Protein AF-A0AAF0UE69-F1 (afdb_monomer_lite)

Radius of gyration: 18.29 Å; chains: 1; bounding box: 30×50×47 Å

Secondary structure (DSSP, 8-state):
---HHHHHHHHHHTTSSPPPPPS-GGGTT-TTSTTEETTTTEESS-GGG-HHHHHHHHHHHHTTS---------------------------------

Sequence (98 aa):
MLHVPMILDELLAKKVIDLPESKRPEEINKVGDPRYCKFHRVLGHPTSKCFILKEKIMMLVSEGKIIIDQDETTEANHASVAPNQKKCSRSTFLQFGS

pLDDT: mean 78.0, std 18.27, range [42.16, 94.25]

Structure (mmCIF, N/CA/C/O backbone):
data_AF-A0AAF0UE69-F1
#
_entry.id   AF-A0AAF0UE69-F1
#
loop_
_atom_site.group_PDB
_atom_site.id
_atom_site.type_symbol
_atom_site.label_atom_id
_atom_site.label_alt_id
_atom_site.label_comp_id
_atom_site.label_asym_id
_atom_site.label_entity_id
_atom_site.label_seq_id
_atom_site.pdbx_PDB_ins_code
_atom_site.Cartn_x
_atom_site.Cartn_y
_atom_site.Cartn_z
_atom_site.occupancy
_atom_site.B_iso_or_equiv
_atom_site.auth_seq_id
_atom_site.auth_comp_id
_atom_site.auth_asym_id
_atom_site.auth_atom_id
_atom_site.pdbx_PDB_model_num
ATOM 1 N N . MET A 1 1 ? -7.567 11.618 -4.208 1.00 58.34 1 MET A N 1
ATOM 2 C CA . MET A 1 1 ? -7.241 10.225 -4.634 1.00 58.34 1 MET A CA 1
ATOM 3 C C . MET A 1 1 ? -6.496 9.550 -3.491 1.00 58.34 1 MET A C 1
ATOM 5 O O . MET A 1 1 ? -5.604 10.185 -2.954 1.00 58.34 1 MET A O 1
ATOM 9 N N . LEU A 1 2 ? -6.806 8.301 -3.117 1.00 70.44 2 LEU A N 1
ATOM 10 C CA . LEU A 1 2 ? -6.034 7.596 -2.079 1.00 70.44 2 LEU A CA 1
ATOM 11 C C . LEU A 1 2 ? -4.577 7.435 -2.526 1.00 70.44 2 LEU A C 1
ATOM 13 O O . LEU A 1 2 ? -4.313 6.820 -3.565 1.00 70.44 2 LEU A O 1
ATOM 17 N N . HIS A 1 3 ? -3.629 7.954 -1.747 1.00 85.38 3 HIS A N 1
ATOM 18 C CA . HIS A 1 3 ? -2.209 7.811 -2.046 1.00 85.38 3 HIS A CA 1
ATOM 19 C C . HIS A 1 3 ? -1.698 6.435 -1.588 1.00 85.38 3 HIS A C 1
ATOM 21 O O . HIS A 1 3 ? -0.975 6.280 -0.606 1.00 85.38 3 HIS A O 1
ATOM 27 N N . VAL A 1 4 ? -2.129 5.406 -2.323 1.00 90.00 4 VAL A N 1
ATOM 28 C CA . VAL A 1 4 ? -1.920 3.980 -2.024 1.00 90.00 4 VAL A CA 1
ATOM 29 C C . VAL A 1 4 ? -0.463 3.613 -1.696 1.00 90.00 4 VAL A C 1
ATOM 31 O O . VAL A 1 4 ? -0.269 2.846 -0.754 1.00 90.00 4 VAL A O 1
ATOM 34 N N . PRO A 1 5 ? 0.570 4.123 -2.405 1.00 90.44 5 PRO A N 1
ATOM 35 C CA . PRO A 1 5 ? 1.955 3.798 -2.064 1.00 90.44 5 PRO A CA 1
ATOM 36 C C . PRO A 1 5 ? 2.378 4.289 -0.672 1.00 90.44 5 PRO A C 1
ATOM 38 O O . PRO A 1 5 ? 3.054 3.548 0.030 1.00 90.44 5 PRO A O 1
ATOM 41 N N . MET A 1 6 ? 1.953 5.488 -0.251 1.00 91.38 6 MET A N 1
ATOM 42 C CA . MET A 1 6 ? 2.263 5.999 1.094 1.00 91.38 6 MET A CA 1
ATOM 43 C C . MET A 1 6 ? 1.551 5.193 2.174 1.00 91.38 6 MET A C 1
ATOM 45 O O . MET A 1 6 ? 2.176 4.783 3.147 1.00 91.38 6 MET A O 1
ATOM 49 N N . ILE A 1 7 ? 0.262 4.909 1.968 1.00 92.56 7 ILE A N 1
ATOM 50 C CA . ILE A 1 7 ? -0.526 4.121 2.921 1.00 92.56 7 ILE A CA 1
ATOM 51 C C . ILE A 1 7 ? 0.108 2.739 3.103 1.00 92.56 7 ILE A C 1
ATOM 53 O O . ILE A 1 7 ? 0.277 2.291 4.229 1.00 92.56 7 ILE A O 1
ATOM 57 N N . LEU A 1 8 ? 0.521 2.076 2.016 1.00 93.25 8 LEU A N 1
ATOM 58 C CA . LEU A 1 8 ? 1.224 0.794 2.104 1.00 93.25 8 LEU A CA 1
ATOM 59 C C . LEU A 1 8 ? 2.455 0.877 3.015 1.00 93.25 8 LEU A C 1
ATOM 61 O O . LEU A 1 8 ? 2.648 0.001 3.853 1.00 93.25 8 LEU A O 1
ATOM 65 N N . ASP A 1 9 ? 3.272 1.914 2.863 1.00 92.75 9 ASP A N 1
ATOM 66 C CA . ASP A 1 9 ? 4.510 2.063 3.627 1.00 92.75 9 ASP A CA 1
ATOM 67 C C . ASP A 1 9 ? 4.240 2.241 5.121 1.00 92.75 9 ASP A C 1
ATOM 69 O O . ASP A 1 9 ? 4.897 1.603 5.946 1.00 92.75 9 ASP A O 1
ATOM 73 N N . GLU A 1 10 ? 3.211 3.011 5.474 1.00 92.94 10 GLU A N 1
ATOM 74 C CA . GLU A 1 10 ? 2.757 3.130 6.858 1.00 92.94 10 GLU A CA 1
ATOM 75 C C . GLU A 1 10 ? 2.205 1.820 7.421 1.00 92.94 10 GLU A C 1
ATOM 77 O O . GLU A 1 10 ? 2.522 1.455 8.556 1.00 92.94 10 GLU A O 1
ATOM 82 N N . LEU A 1 11 ? 1.391 1.098 6.645 1.00 93.75 11 LEU A N 1
ATOM 83 C CA . LEU A 1 11 ? 0.814 -0.173 7.082 1.00 93.75 11 LEU A CA 1
ATOM 84 C C . LEU A 1 11 ? 1.901 -1.218 7.346 1.00 93.75 11 LEU A C 1
ATOM 86 O O . LEU A 1 11 ? 1.792 -1.977 8.308 1.00 93.75 11 LEU A O 1
ATOM 90 N N . LEU A 1 12 ? 2.959 -1.232 6.534 1.00 93.56 12 LEU A N 1
ATOM 91 C CA . LEU A 1 12 ? 4.116 -2.100 6.741 1.00 93.56 12 LEU A CA 1
ATOM 92 C C . LEU A 1 12 ? 4.936 -1.676 7.960 1.00 93.56 12 LEU A C 1
ATOM 94 O O . LEU A 1 12 ? 5.312 -2.528 8.763 1.00 93.56 12 LEU A O 1
ATOM 98 N N . ALA A 1 13 ? 5.179 -0.375 8.136 1.00 93.44 13 ALA A N 1
ATOM 99 C CA . ALA A 1 13 ? 5.907 0.144 9.294 1.00 93.44 13 ALA A CA 1
ATOM 100 C C . ALA A 1 13 ? 5.193 -0.191 10.614 1.00 93.44 13 ALA A C 1
ATOM 102 O O . ALA A 1 13 ? 5.830 -0.586 11.589 1.00 93.44 13 ALA A O 1
ATOM 103 N N . LYS A 1 14 ? 3.859 -0.093 10.621 1.00 92.94 14 LYS A N 1
ATOM 104 C CA . LYS A 1 14 ? 2.998 -0.424 11.765 1.00 92.94 14 LYS A CA 1
ATOM 105 C C . LYS A 1 14 ? 2.674 -1.921 11.872 1.00 92.94 14 LYS A C 1
ATOM 107 O O . LYS A 1 14 ? 1.976 -2.310 12.803 1.00 92.94 14 LYS A O 1
ATOM 112 N N . LYS A 1 15 ? 3.163 -2.757 10.944 1.00 92.25 15 LYS A N 1
ATOM 113 C CA . LYS A 1 15 ? 2.873 -4.203 10.853 1.00 92.25 15 LYS A CA 1
ATOM 114 C C . LYS A 1 15 ? 1.371 -4.533 10.863 1.00 92.25 15 LYS A C 1
ATOM 116 O O . LYS A 1 15 ? 0.951 -5.546 11.408 1.00 92.25 15 LYS A O 1
ATOM 121 N N . VAL A 1 16 ? 0.555 -3.664 10.265 1.00 92.81 16 VAL A N 1
ATOM 122 C CA . VAL A 1 16 ? -0.900 -3.868 10.126 1.00 92.81 16 VAL A CA 1
ATOM 123 C C . VAL A 1 16 ? -1.198 -4.884 9.022 1.00 92.81 16 VAL A C 1
ATOM 125 O O . VAL A 1 16 ? -2.194 -5.602 9.086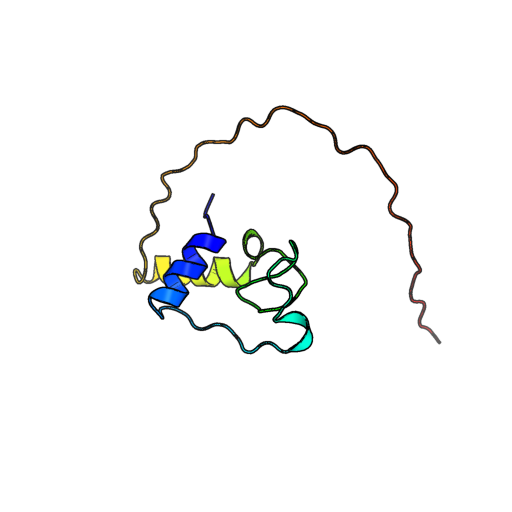 1.00 92.81 16 VAL A O 1
ATOM 128 N N . ILE A 1 17 ? -0.332 -4.951 8.007 1.00 92.31 17 ILE A N 1
ATOM 129 C CA . ILE A 1 17 ? -0.392 -5.950 6.940 1.00 92.31 17 ILE A CA 1
ATOM 130 C C . ILE A 1 17 ? 0.988 -6.542 6.693 1.00 92.31 17 ILE A C 1
ATOM 132 O O . ILE A 1 17 ? 1.999 -5.854 6.826 1.00 92.31 17 ILE A O 1
ATOM 136 N N . ASP A 1 18 ? 0.998 -7.782 6.218 1.00 90.38 18 ASP A N 1
ATOM 137 C CA . ASP A 1 18 ? 2.192 -8.430 5.696 1.00 90.38 18 ASP A CA 1
ATOM 138 C C . ASP A 1 18 ? 2.191 -8.448 4.167 1.00 90.38 18 ASP A C 1
ATOM 140 O O . ASP A 1 18 ? 1.143 -8.502 3.505 1.00 90.38 18 ASP A O 1
ATOM 144 N N . LEU A 1 19 ? 3.398 -8.414 3.601 1.00 89.69 19 LEU A N 1
ATOM 145 C CA . LEU A 1 19 ? 3.592 -8.592 2.169 1.00 89.69 19 LEU A CA 1
ATOM 146 C C . LEU A 1 19 ? 3.516 -10.080 1.809 1.00 89.69 19 LEU A C 1
ATOM 148 O O . LEU A 1 19 ? 4.182 -10.888 2.458 1.00 89.69 19 LEU A O 1
ATOM 152 N N . PRO A 1 20 ? 2.777 -10.440 0.746 1.00 86.75 20 PRO A N 1
ATOM 153 C CA . PRO A 1 20 ? 2.845 -11.767 0.156 1.00 86.75 20 PRO A CA 1
ATOM 154 C C . PRO A 1 20 ? 4.281 -12.192 -0.166 1.00 86.75 20 PRO A C 1
ATOM 156 O O . PRO A 1 20 ? 5.147 -11.373 -0.503 1.00 86.75 20 PRO A O 1
ATOM 159 N N . GLU A 1 21 ? 4.519 -13.499 -0.116 1.00 85.50 21 GLU A N 1
ATOM 160 C CA . GLU A 1 21 ? 5.750 -14.077 -0.637 1.00 85.50 21 GLU A CA 1
ATOM 161 C C . GLU A 1 21 ? 5.849 -13.813 -2.147 1.00 85.50 21 GLU A C 1
ATOM 163 O O . GLU A 1 21 ? 4.880 -13.990 -2.895 1.00 85.50 21 GLU A O 1
ATOM 168 N N . SER A 1 22 ? 7.019 -13.351 -2.600 1.00 84.38 22 SER A N 1
ATOM 169 C CA . SER A 1 22 ? 7.239 -13.147 -4.030 1.00 84.38 22 SER A CA 1
ATOM 170 C C . SER A 1 22 ? 7.439 -14.497 -4.696 1.00 84.38 22 SER A C 1
ATOM 172 O O . SER A 1 22 ? 8.341 -15.246 -4.336 1.00 84.38 22 SER A O 1
ATOM 174 N N . LYS A 1 23 ? 6.643 -14.777 -5.726 1.00 81.88 23 LYS A N 1
ATOM 175 C CA . LYS A 1 23 ? 6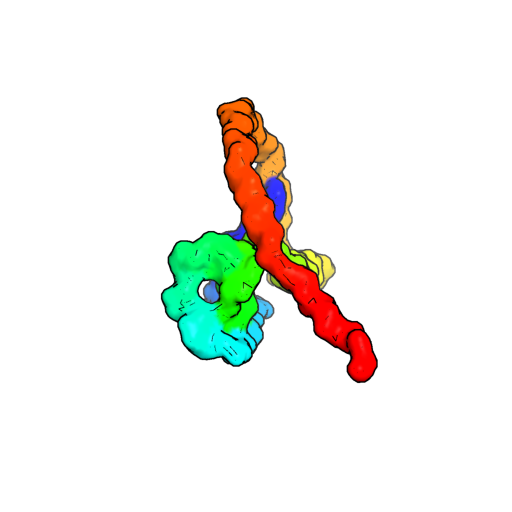.810 -15.978 -6.556 1.00 81.88 23 LYS A CA 1
ATOM 176 C C . LYS A 1 23 ? 7.958 -15.857 -7.565 1.00 81.88 23 LYS A C 1
ATOM 178 O O . LYS A 1 23 ? 8.219 -16.812 -8.287 1.00 81.88 23 LYS A O 1
ATOM 183 N N . ARG A 1 24 ? 8.576 -14.676 -7.686 1.00 84.69 24 ARG A N 1
ATOM 184 C CA . ARG A 1 24 ? 9.577 -14.348 -8.715 1.00 84.69 24 ARG A CA 1
ATOM 185 C C . ARG A 1 24 ? 10.753 -13.620 -8.061 1.00 84.69 24 ARG A C 1
ATOM 187 O O . ARG A 1 24 ? 10.806 -12.386 -8.094 1.00 84.69 24 ARG A O 1
ATOM 194 N N . PRO A 1 25 ? 11.666 -14.356 -7.407 1.00 80.06 25 PRO A N 1
ATOM 195 C CA . PRO A 1 25 ? 12.743 -13.762 -6.623 1.00 80.06 25 PRO A CA 1
ATOM 196 C C . PRO A 1 25 ? 13.681 -12.872 -7.452 1.00 80.06 25 PRO A C 1
ATOM 198 O O . PRO A 1 25 ? 14.242 -11.911 -6.925 1.00 80.06 25 PRO A O 1
ATOM 201 N N . GLU A 1 26 ? 13.785 -13.108 -8.762 1.00 82.94 26 GLU A N 1
ATOM 202 C CA . GLU A 1 26 ? 14.590 -12.311 -9.695 1.00 82.94 26 GLU A CA 1
ATOM 203 C C . GLU A 1 26 ? 14.080 -10.864 -9.833 1.00 82.94 26 GLU A C 1
ATOM 205 O O . GLU A 1 26 ? 14.832 -9.958 -10.205 1.00 82.94 26 GLU A O 1
ATOM 210 N N . GLU A 1 27 ? 12.797 -10.630 -9.536 1.00 82.94 27 GLU A N 1
ATOM 211 C CA . GLU A 1 27 ? 12.140 -9.328 -9.674 1.00 82.94 27 GLU A CA 1
ATOM 212 C C . GLU A 1 27 ? 12.144 -8.499 -8.387 1.00 82.94 27 GLU A C 1
ATOM 214 O O . GLU A 1 27 ? 11.885 -7.297 -8.443 1.00 82.94 27 GLU A O 1
ATOM 219 N N . ILE A 1 28 ? 12.492 -9.092 -7.240 1.00 78.81 28 ILE A N 1
ATOM 220 C CA . ILE A 1 28 ? 12.463 -8.421 -5.927 1.00 78.81 28 ILE A CA 1
ATOM 221 C C . ILE A 1 28 ? 13.351 -7.168 -5.915 1.00 78.81 28 ILE A C 1
ATOM 223 O O . ILE A 1 28 ? 13.011 -6.155 -5.306 1.00 78.81 28 ILE A O 1
ATOM 227 N N . ASN A 1 29 ? 14.468 -7.204 -6.642 1.00 81.06 29 ASN A N 1
ATOM 228 C CA . ASN A 1 29 ? 15.437 -6.108 -6.687 1.00 81.06 29 ASN A CA 1
ATOM 229 C C . ASN A 1 29 ? 15.080 -5.015 -7.712 1.00 81.06 29 ASN A C 1
ATOM 231 O O . ASN A 1 29 ? 15.841 -4.068 -7.900 1.00 81.06 29 ASN A O 1
ATOM 235 N N . LYS A 1 30 ? 13.931 -5.114 -8.393 1.00 85.44 30 LYS A N 1
ATOM 236 C CA . LYS A 1 30 ? 13.499 -4.175 -9.445 1.00 85.44 30 LYS A CA 1
ATOM 237 C C . LYS A 1 30 ? 12.678 -3.002 -8.896 1.00 85.44 30 LYS A C 1
ATOM 239 O O . LYS A 1 30 ? 11.818 -2.477 -9.593 1.00 85.44 30 LYS A O 1
ATOM 244 N N . VAL A 1 31 ? 12.954 -2.561 -7.666 1.00 80.38 31 VAL A N 1
ATOM 245 C CA . VAL A 1 31 ? 12.181 -1.514 -6.961 1.00 80.38 31 VAL A CA 1
ATOM 246 C C . VAL A 1 31 ? 12.148 -0.177 -7.721 1.00 80.38 31 VAL A C 1
ATOM 248 O O . VAL A 1 31 ? 11.203 0.590 -7.566 1.00 80.38 31 VAL A O 1
ATOM 251 N N . GLY A 1 32 ? 13.140 0.089 -8.577 1.00 85.81 32 GLY A N 1
ATOM 252 C CA . GLY A 1 32 ? 13.179 1.280 -9.433 1.00 85.81 32 GLY A CA 1
ATOM 253 C C . GLY A 1 32 ? 12.335 1.206 -10.713 1.00 85.81 32 GLY A C 1
ATOM 254 O O . GLY A 1 32 ? 12.256 2.200 -11.430 1.00 85.81 32 GLY A O 1
ATOM 255 N N . ASP A 1 33 ? 11.726 0.061 -11.044 1.00 90.25 33 ASP A N 1
ATOM 256 C CA . ASP A 1 33 ? 10.893 -0.065 -12.246 1.00 90.25 33 ASP A CA 1
ATOM 257 C C . ASP A 1 33 ? 9.501 0.553 -11.999 1.00 90.25 33 ASP A C 1
ATOM 259 O O . ASP A 1 33 ? 8.839 0.212 -11.015 1.00 90.25 33 ASP A O 1
ATOM 263 N N . PRO A 1 34 ? 8.987 1.419 -12.892 1.00 90.44 34 PRO A N 1
ATOM 264 C CA . PRO A 1 34 ? 7.669 2.039 -12.730 1.00 90.44 34 PRO A CA 1
ATOM 265 C C . PRO A 1 34 ? 6.501 1.038 -12.765 1.00 90.44 34 PRO A C 1
ATOM 267 O O . PRO A 1 34 ? 5.380 1.379 -12.394 1.00 90.44 34 PRO A O 1
ATOM 270 N N . ARG A 1 35 ? 6.724 -0.195 -13.226 1.00 92.25 35 ARG A N 1
ATOM 271 C CA . ARG A 1 35 ? 5.751 -1.294 -13.209 1.00 92.25 35 ARG A CA 1
ATOM 272 C C . ARG A 1 35 ? 5.935 -2.219 -12.011 1.00 92.25 35 ARG A C 1
ATOM 274 O O . ARG A 1 35 ? 5.240 -3.231 -11.940 1.00 92.25 35 ARG A O 1
ATOM 281 N N . TYR A 1 36 ? 6.856 -1.920 -11.102 1.00 92.94 36 TYR A N 1
ATOM 282 C CA . TYR A 1 36 ? 7.037 -2.699 -9.890 1.00 92.94 36 TYR A CA 1
ATOM 283 C C . TYR A 1 36 ? 5.903 -2.431 -8.898 1.00 92.94 36 TYR A C 1
ATOM 285 O O . TYR A 1 36 ? 5.593 -1.286 -8.552 1.00 92.94 36 TYR A O 1
ATOM 293 N N . CYS A 1 37 ? 5.295 -3.509 -8.410 1.00 93.44 37 CYS A N 1
ATOM 294 C CA . CYS A 1 37 ? 4.330 -3.449 -7.326 1.00 93.44 37 CYS A CA 1
ATOM 295 C C . CYS A 1 37 ? 5.027 -3.806 -6.016 1.00 93.44 37 CYS A C 1
ATOM 297 O O . CYS A 1 37 ? 5.399 -4.959 -5.807 1.00 93.44 37 CYS A O 1
ATOM 299 N N . LYS A 1 38 ? 5.138 -2.845 -5.094 1.00 92.38 38 LYS A N 1
ATOM 300 C CA . LYS A 1 38 ? 5.748 -3.061 -3.770 1.00 92.38 38 LYS A CA 1
ATOM 301 C C . LYS A 1 38 ? 4.968 -4.071 -2.927 1.00 92.38 38 LYS A C 1
ATOM 303 O O . LYS A 1 38 ? 5.572 -4.804 -2.153 1.00 92.38 38 LYS A O 1
ATOM 308 N N . PHE A 1 39 ? 3.648 -4.142 -3.119 1.00 93.50 39 PHE A N 1
ATOM 309 C CA . PHE A 1 39 ? 2.801 -5.099 -2.414 1.00 93.50 39 PHE A CA 1
ATOM 310 C C . PHE A 1 39 ? 3.045 -6.540 -2.883 1.00 93.50 39 PHE A C 1
ATOM 312 O O . PHE A 1 39 ? 3.314 -7.411 -2.070 1.00 93.50 39 PHE A O 1
ATOM 319 N N . HIS A 1 40 ? 3.013 -6.795 -4.193 1.00 91.69 40 HIS A N 1
ATOM 320 C CA . HIS A 1 40 ? 3.216 -8.146 -4.732 1.00 91.69 40 HIS A CA 1
ATOM 321 C C . HIS A 1 40 ? 4.691 -8.538 -4.905 1.00 91.69 40 HIS A C 1
ATOM 323 O O . HIS A 1 40 ? 4.976 -9.707 -5.142 1.00 91.69 40 HIS A O 1
ATOM 329 N N . ARG A 1 41 ? 5.620 -7.576 -4.812 1.00 91.44 41 ARG A N 1
ATOM 330 C CA . ARG A 1 41 ? 7.064 -7.757 -5.034 1.00 91.44 41 ARG A CA 1
ATOM 331 C C . ARG A 1 41 ? 7.400 -8.378 -6.401 1.00 91.44 41 ARG A C 1
ATOM 333 O O . ARG A 1 41 ? 8.260 -9.254 -6.497 1.00 91.44 41 ARG A O 1
ATOM 340 N N . VAL A 1 42 ? 6.694 -7.935 -7.445 1.00 90.25 42 VAL A N 1
ATOM 341 C CA . VAL A 1 42 ? 6.843 -8.382 -8.846 1.00 90.25 42 VAL A CA 1
ATOM 342 C C . VAL A 1 42 ? 6.661 -7.216 -9.820 1.00 90.25 42 VAL A C 1
ATOM 344 O O . VAL A 1 42 ? 6.092 -6.175 -9.470 1.00 90.25 42 VAL A O 1
ATOM 347 N N . LEU A 1 43 ? 7.097 -7.414 -11.063 1.00 90.94 43 LEU A N 1
ATOM 348 C CA . LEU A 1 43 ? 6.827 -6.519 -12.184 1.00 90.94 43 LEU A CA 1
ATOM 349 C C . LEU A 1 43 ? 5.469 -6.838 -12.821 1.00 90.94 43 LEU A C 1
ATOM 351 O O . LEU A 1 43 ? 5.192 -7.972 -13.202 1.00 90.94 43 LEU A O 1
ATOM 355 N N . GLY A 1 44 ? 4.627 -5.821 -12.993 1.00 88.94 44 GLY A N 1
ATOM 356 C CA . GLY A 1 44 ? 3.366 -5.950 -13.729 1.00 88.94 44 GLY A CA 1
ATOM 357 C C . GLY A 1 44 ? 2.509 -4.690 -13.696 1.00 88.94 44 GLY A C 1
ATOM 358 O O . GLY A 1 44 ? 1.981 -4.271 -14.723 1.00 88.94 44 GLY A O 1
ATOM 359 N N . HIS A 1 45 ? 2.414 -4.043 -12.536 1.00 93.25 45 HIS A N 1
ATOM 360 C CA . HIS A 1 45 ? 1.725 -2.767 -12.369 1.00 93.25 45 HIS A CA 1
ATOM 361 C C . HIS A 1 45 ? 2.386 -1.920 -11.275 1.00 93.25 45 HIS A C 1
ATOM 363 O O . HIS A 1 45 ? 2.914 -2.476 -10.314 1.00 93.25 45 HIS A O 1
ATOM 369 N N . PRO A 1 46 ? 2.308 -0.580 -11.353 1.00 93.62 46 PRO A N 1
ATOM 370 C CA . PRO A 1 46 ? 2.699 0.269 -10.233 1.00 93.62 46 PRO A CA 1
ATOM 371 C C . PRO A 1 46 ? 1.820 -0.006 -9.009 1.00 93.62 46 PRO A C 1
ATOM 373 O O . PRO A 1 46 ? 0.616 -0.248 -9.141 1.00 93.62 46 PRO A O 1
ATOM 376 N N . THR A 1 47 ? 2.386 0.137 -7.810 1.00 92.56 47 THR A N 1
ATOM 377 C CA . THR A 1 47 ? 1.670 0.004 -6.524 1.00 92.56 47 THR A CA 1
ATOM 378 C C . THR A 1 47 ? 0.374 0.825 -6.468 1.00 92.56 47 THR A C 1
ATOM 380 O O . THR A 1 47 ? -0.636 0.353 -5.953 1.00 92.56 47 THR A O 1
ATOM 383 N N . SER A 1 48 ? 0.353 2.020 -7.069 1.00 92.19 48 SER A N 1
ATOM 384 C CA . SER A 1 48 ? -0.831 2.895 -7.132 1.00 92.19 48 SER A CA 1
ATOM 385 C C . SER A 1 48 ? -2.031 2.287 -7.875 1.00 92.19 48 SER A C 1
ATOM 387 O O . SER A 1 48 ? -3.177 2.694 -7.659 1.00 92.19 48 SER A O 1
ATOM 389 N N . LYS A 1 49 ? -1.794 1.294 -8.740 1.00 92.31 49 LYS A N 1
ATOM 390 C CA . LYS A 1 49 ? -2.817 0.579 -9.518 1.00 92.31 49 LYS A CA 1
ATOM 391 C C . LYS A 1 49 ? -3.111 -0.828 -8.984 1.00 92.31 49 LYS A C 1
ATOM 393 O O . LYS A 1 49 ? -3.877 -1.553 -9.607 1.00 92.31 49 LYS A O 1
ATOM 398 N N . CYS A 1 50 ? -2.547 -1.217 -7.841 1.00 94.25 50 CYS A N 1
ATOM 399 C CA . CYS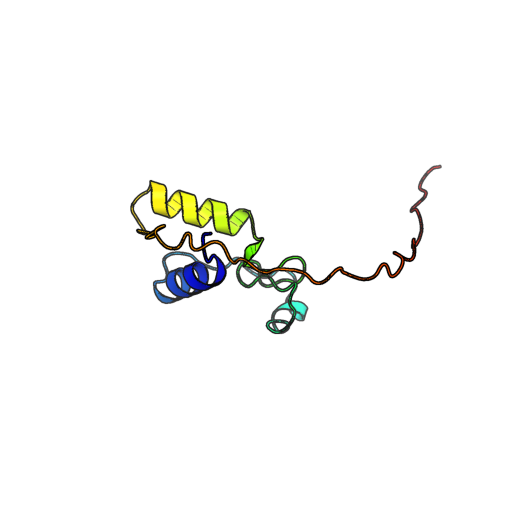 A 1 50 ? -2.789 -2.528 -7.249 1.00 94.25 50 CYS A CA 1
ATOM 400 C C . CYS A 1 50 ? -4.211 -2.618 -6.661 1.00 94.25 50 CYS A C 1
ATOM 402 O O . CYS A 1 50 ? -4.498 -2.013 -5.629 1.00 94.25 50 CYS A O 1
ATOM 404 N N . PHE A 1 51 ? -5.099 -3.373 -7.314 1.00 93.50 51 PHE A N 1
ATOM 405 C CA . PHE A 1 51 ? -6.493 -3.540 -6.876 1.00 93.50 51 PHE A CA 1
ATOM 406 C C . PHE A 1 51 ? -6.605 -4.271 -5.536 1.00 93.50 51 PHE A C 1
ATOM 408 O O . PHE A 1 51 ? -7.254 -3.768 -4.628 1.00 93.50 51 PHE A O 1
ATOM 415 N N . ILE A 1 52 ? -5.875 -5.378 -5.372 1.00 92.19 52 ILE A N 1
ATOM 416 C CA . ILE A 1 52 ? -5.870 -6.169 -4.130 1.00 92.19 52 ILE A CA 1
ATOM 417 C C . ILE A 1 52 ? -5.436 -5.324 -2.927 1.00 92.19 52 ILE A C 1
ATOM 419 O O . ILE A 1 52 ? -6.006 -5.424 -1.844 1.00 92.19 52 ILE A O 1
ATOM 423 N N . LEU A 1 53 ? -4.433 -4.461 -3.111 1.00 93.38 53 LEU A N 1
ATOM 424 C CA . LEU A 1 53 ? -3.988 -3.552 -2.059 1.00 93.38 53 LEU A CA 1
ATOM 425 C C . LEU A 1 53 ? -5.066 -2.517 -1.719 1.00 93.38 53 LEU A C 1
ATOM 427 O O . LEU A 1 53 ? -5.316 -2.278 -0.543 1.00 93.38 53 LEU A O 1
ATOM 431 N N . LYS A 1 54 ? -5.716 -1.921 -2.727 1.00 92.50 54 LYS A N 1
ATOM 432 C CA . LYS A 1 54 ? -6.815 -0.969 -2.506 1.00 92.50 54 LYS A CA 1
ATOM 433 C C . LYS A 1 54 ? -7.959 -1.606 -1.728 1.00 92.50 54 LYS A C 1
ATOM 435 O O . LYS A 1 54 ? -8.406 -1.019 -0.753 1.00 92.50 54 LYS A O 1
ATOM 440 N N . GLU A 1 55 ? -8.377 -2.807 -2.111 1.00 93.69 55 GLU A N 1
ATOM 441 C CA . GLU A 1 55 ? -9.430 -3.545 -1.409 1.00 93.69 55 GLU A CA 1
ATOM 442 C C . GLU A 1 55 ? -9.042 -3.840 0.041 1.00 93.69 55 GLU A C 1
ATOM 444 O O . GLU A 1 55 ? -9.826 -3.571 0.947 1.00 93.69 55 GLU A O 1
ATOM 449 N N . LYS A 1 56 ? -7.807 -4.297 0.292 1.00 93.06 56 LYS A N 1
ATOM 450 C CA . LYS A 1 56 ? -7.312 -4.505 1.662 1.00 93.06 56 LYS A CA 1
ATOM 451 C C . LYS A 1 56 ? -7.319 -3.222 2.488 1.00 93.06 56 LYS A C 1
ATOM 453 O O . LYS A 1 56 ? -7.732 -3.253 3.641 1.00 93.06 56 LYS A O 1
ATOM 458 N N . ILE A 1 57 ? -6.885 -2.102 1.913 1.00 92.81 57 ILE A N 1
ATOM 459 C CA . ILE A 1 57 ? -6.919 -0.798 2.585 1.00 92.81 57 ILE A CA 1
ATOM 460 C C . ILE A 1 57 ? -8.366 -0.416 2.919 1.00 92.81 57 ILE A C 1
ATOM 462 O O . ILE A 1 57 ? -8.648 -0.060 4.057 1.00 92.81 57 ILE A O 1
ATOM 466 N N . MET A 1 58 ? -9.292 -0.537 1.963 1.00 91.94 58 MET A N 1
ATOM 467 C CA . MET A 1 58 ? -10.711 -0.226 2.182 1.00 91.94 58 MET A CA 1
ATOM 468 C C . MET A 1 58 ? -11.337 -1.122 3.256 1.00 91.94 58 MET A C 1
ATOM 470 O O . MET A 1 58 ? -12.097 -0.634 4.086 1.00 91.94 58 MET A O 1
ATOM 474 N N . MET A 1 59 ? -10.971 -2.404 3.293 1.00 94.25 59 MET A N 1
ATOM 475 C CA . MET A 1 59 ? -11.400 -3.331 4.338 1.00 94.25 59 MET A CA 1
ATOM 476 C C . MET A 1 59 ? -10.902 -2.884 5.719 1.00 94.25 59 MET A C 1
ATOM 478 O O . MET A 1 59 ? -11.703 -2.765 6.639 1.00 94.25 59 MET A O 1
ATOM 482 N N . LEU A 1 60 ? -9.619 -2.532 5.859 1.00 93.56 60 LEU A N 1
ATOM 483 C CA . LEU A 1 60 ? -9.068 -2.030 7.126 1.00 93.56 60 LEU A CA 1
ATOM 484 C C . LEU A 1 60 ? -9.734 -0.727 7.590 1.00 93.56 60 LEU A C 1
ATOM 486 O O . LEU A 1 60 ? -9.934 -0.543 8.790 1.00 93.56 60 LEU A O 1
ATOM 490 N N . VAL A 1 61 ? -10.086 0.161 6.654 1.00 92.31 61 VAL A N 1
ATOM 491 C CA . VAL A 1 61 ? -10.864 1.375 6.948 1.00 92.31 61 VAL A CA 1
ATOM 492 C C . VAL A 1 61 ? -12.257 1.006 7.449 1.00 92.31 61 VAL A C 1
ATOM 494 O O . VAL A 1 61 ? -12.691 1.521 8.473 1.00 92.31 61 VAL A O 1
ATOM 497 N N . SER A 1 62 ? -12.947 0.083 6.770 1.00 92.75 62 SER A N 1
ATOM 498 C CA . SER A 1 62 ? -14.291 -0.357 7.171 1.00 92.75 62 SER A CA 1
ATOM 499 C C . SER A 1 62 ? -14.313 -1.053 8.535 1.00 92.75 62 SER A C 1
ATOM 501 O O . SER A 1 62 ? -15.282 -0.934 9.277 1.00 92.75 62 SER A O 1
ATOM 503 N N . GLU A 1 63 ? -13.220 -1.728 8.894 1.00 93.75 63 GLU A N 1
ATOM 504 C CA . GLU A 1 63 ? -13.021 -2.350 10.204 1.00 93.75 63 GLU A CA 1
ATOM 505 C C . GLU A 1 63 ? -12.606 -1.338 11.287 1.00 93.75 63 GLU A C 1
ATOM 507 O O . GLU A 1 63 ? -12.460 -1.714 12.448 1.00 93.75 63 GLU A O 1
ATOM 512 N N . GLY A 1 64 ? -12.363 -0.072 10.926 1.00 91.56 64 GLY A N 1
ATOM 513 C CA . GLY A 1 64 ? -11.881 0.962 11.844 1.00 91.56 64 GLY A CA 1
ATOM 514 C C . GLY A 1 64 ? -10.448 0.739 12.339 1.00 91.56 64 GLY A C 1
ATOM 515 O O . GLY A 1 64 ? -10.019 1.384 13.292 1.00 91.56 64 GLY A O 1
ATOM 516 N N . LYS A 1 65 ? -9.688 -0.166 11.707 1.00 91.00 65 LYS A N 1
ATOM 517 C CA . LYS A 1 65 ? -8.284 -0.438 12.062 1.00 91.00 65 LYS A CA 1
ATOM 518 C C . LYS A 1 65 ? -7.354 0.686 11.626 1.00 91.00 65 LYS A C 1
ATOM 520 O O . LYS A 1 65 ? -6.290 0.859 12.215 1.00 91.00 65 LYS A O 1
ATOM 525 N N . ILE A 1 66 ? -7.742 1.420 10.584 1.00 89.94 66 ILE A N 1
ATOM 526 C CA . ILE A 1 66 ? -7.039 2.605 10.102 1.00 89.94 66 ILE A CA 1
ATOM 527 C C . ILE A 1 66 ? -8.039 3.704 9.767 1.00 89.94 66 ILE A C 1
ATOM 529 O O . ILE A 1 66 ? -9.150 3.433 9.318 1.00 89.94 66 ILE A O 1
ATOM 533 N N . ILE A 1 67 ? -7.611 4.946 9.952 1.00 87.06 67 ILE A N 1
ATOM 534 C CA . ILE A 1 67 ? -8.341 6.140 9.538 1.00 87.06 67 ILE A CA 1
ATOM 535 C C . ILE A 1 67 ? -7.549 6.740 8.381 1.00 87.06 67 ILE A C 1
ATOM 537 O O . ILE A 1 67 ? -6.324 6.835 8.457 1.00 87.06 67 ILE A O 1
ATOM 541 N N . ILE A 1 68 ? -8.236 7.079 7.294 1.00 83.69 68 ILE A N 1
ATOM 542 C CA . ILE A 1 68 ? -7.634 7.758 6.150 1.00 83.69 68 ILE A CA 1
ATOM 543 C C . ILE A 1 68 ? -8.400 9.054 5.946 1.00 83.69 68 ILE A C 1
ATOM 545 O O . ILE A 1 68 ? -9.565 9.019 5.553 1.00 83.69 68 ILE A O 1
ATOM 549 N N . ASP A 1 69 ? -7.735 10.179 6.186 1.00 77.00 69 ASP A N 1
ATOM 550 C CA . ASP A 1 69 ? -8.300 11.493 5.908 1.00 77.00 69 ASP A CA 1
ATOM 551 C C . ASP A 1 69 ? -8.338 11.694 4.386 1.00 77.00 69 ASP A C 1
ATOM 553 O O . ASP A 1 69 ? -7.313 11.691 3.700 1.00 77.00 69 ASP A O 1
ATOM 557 N N . GLN A 1 70 ? -9.547 11.779 3.830 1.00 66.31 70 GLN A N 1
ATOM 558 C CA . GLN A 1 70 ? -9.779 11.852 2.383 1.00 66.31 70 GLN A CA 1
ATOM 559 C C . GLN A 1 70 ? -9.702 13.293 1.831 1.00 66.31 70 GLN A C 1
ATOM 561 O O . GLN A 1 70 ? -9.910 13.493 0.635 1.00 66.31 70 GLN A O 1
ATOM 566 N N . ASP A 1 71 ? -9.358 14.280 2.665 1.00 55.88 71 ASP A N 1
ATOM 567 C CA . ASP A 1 71 ? -9.514 15.720 2.392 1.00 55.88 71 ASP A CA 1
ATOM 568 C C . ASP A 1 71 ? -8.526 16.345 1.386 1.00 55.88 71 ASP A C 1
ATOM 570 O O . ASP A 1 71 ? -8.604 17.538 1.104 1.00 55.88 71 ASP A O 1
ATOM 574 N N . GLU A 1 72 ? -7.649 15.571 0.740 1.00 54.09 72 GLU A N 1
ATOM 575 C CA . GLU A 1 72 ? -6.879 16.061 -0.413 1.00 54.09 72 GLU A CA 1
ATOM 576 C C . GLU A 1 72 ? -7.499 15.605 -1.744 1.00 54.09 72 GLU A C 1
ATOM 578 O O . GLU A 1 72 ? -6.986 14.772 -2.504 1.00 54.09 72 GLU A O 1
ATOM 583 N N . THR A 1 73 ? -8.655 16.195 -2.045 1.00 50.38 73 THR A N 1
ATOM 584 C CA . THR A 1 73 ? -9.123 16.422 -3.415 1.00 50.38 73 THR A CA 1
ATOM 585 C C . THR A 1 73 ? -8.708 17.822 -3.860 1.00 50.38 73 THR A C 1
ATOM 587 O O . THR A 1 73 ? -9.548 18.698 -4.036 1.00 50.38 73 THR A O 1
ATOM 590 N N . THR A 1 74 ? -7.412 18.057 -4.065 1.00 48.44 74 THR A N 1
ATOM 591 C CA . THR A 1 74 ? -7.003 19.100 -5.011 1.00 48.44 74 THR A CA 1
ATOM 592 C C . THR A 1 74 ? -6.726 18.425 -6.344 1.00 48.44 74 THR A C 1
ATOM 594 O O . THR A 1 74 ? -5.756 17.699 -6.556 1.00 48.44 74 THR A O 1
ATOM 597 N N . GLU A 1 75 ? -7.700 18.587 -7.230 1.00 48.56 75 GLU A N 1
ATOM 598 C CA . GLU A 1 75 ? -7.603 18.268 -8.639 1.00 48.56 75 GLU A CA 1
ATOM 599 C C . GLU A 1 75 ? -6.355 18.946 -9.211 1.00 48.56 75 GLU A C 1
ATOM 601 O O . GLU A 1 75 ? -6.227 20.171 -9.228 1.00 48.56 75 GLU A O 1
ATOM 606 N N . ALA A 1 76 ? -5.408 18.137 -9.678 1.00 45.41 76 ALA A N 1
ATOM 607 C CA . ALA A 1 76 ? -4.329 18.631 -10.503 1.00 45.41 76 ALA A CA 1
ATOM 608 C C . ALA A 1 76 ? -4.930 19.118 -11.830 1.00 45.41 76 ALA A C 1
ATOM 610 O O . ALA A 1 76 ? -5.182 18.327 -12.740 1.00 45.41 76 ALA A O 1
ATOM 611 N N . ASN A 1 77 ? -5.107 20.433 -11.956 1.00 58.91 77 ASN A N 1
ATOM 612 C CA . ASN A 1 77 ? -5.063 21.115 -13.243 1.00 58.91 77 ASN A CA 1
ATOM 613 C C . ASN A 1 77 ? -3.676 20.882 -13.863 1.00 58.91 77 ASN A C 1
ATOM 615 O O . ASN A 1 77 ? -2.793 21.729 -13.761 1.00 58.91 77 ASN A O 1
ATOM 619 N N . HIS A 1 78 ? -3.459 19.731 -14.501 1.00 50.84 78 HIS A N 1
ATOM 620 C CA . HIS A 1 78 ? -2.353 19.575 -15.435 1.00 50.84 78 HIS A CA 1
ATOM 621 C C . HIS A 1 78 ? -2.889 19.801 -16.846 1.00 50.84 78 HIS A C 1
ATOM 623 O O . HIS A 1 78 ? -3.309 18.877 -17.545 1.00 50.84 78 HIS A O 1
ATOM 629 N N . ALA A 1 79 ? -2.890 21.070 -17.250 1.00 48.66 79 ALA A N 1
ATOM 630 C CA . ALA A 1 79 ? -3.012 21.444 -18.645 1.00 48.66 79 ALA A CA 1
ATOM 631 C C . ALA A 1 79 ? -1.913 20.740 -19.469 1.00 48.66 79 ALA A C 1
ATOM 633 O O . ALA A 1 79 ? -0.745 20.738 -19.094 1.00 48.66 79 ALA A O 1
ATOM 634 N N . SER A 1 80 ? -2.344 20.121 -20.569 1.00 44.97 80 SER A N 1
ATOM 635 C CA . SER A 1 80 ? -1.631 19.787 -21.810 1.00 44.97 80 SER A CA 1
ATOM 636 C C . SER A 1 80 ? -0.176 19.301 -21.752 1.00 44.97 80 SER A C 1
ATOM 638 O O . SER A 1 80 ? 0.738 20.071 -21.506 1.00 44.97 80 SER A O 1
ATOM 640 N N . VAL A 1 81 ? 0.049 18.070 -22.224 1.00 46.78 81 VAL A N 1
ATOM 641 C CA . VAL A 1 81 ? 0.892 17.792 -23.407 1.00 46.78 81 VAL A CA 1
ATOM 642 C C . VAL A 1 81 ? 0.441 16.446 -23.987 1.00 46.78 81 VAL A C 1
ATOM 644 O O . VAL A 1 81 ? 0.339 15.441 -23.285 1.00 46.78 81 VAL A O 1
ATOM 647 N N . ALA A 1 82 ? 0.120 16.443 -25.280 1.00 56.19 82 ALA A N 1
ATOM 648 C CA . ALA A 1 82 ? -0.307 15.265 -26.025 1.00 56.19 82 ALA A CA 1
ATOM 649 C C . ALA A 1 82 ? 0.803 14.193 -26.071 1.00 56.19 82 ALA A C 1
ATOM 651 O O . ALA A 1 82 ? 1.934 14.518 -26.447 1.00 56.19 82 ALA A O 1
ATOM 652 N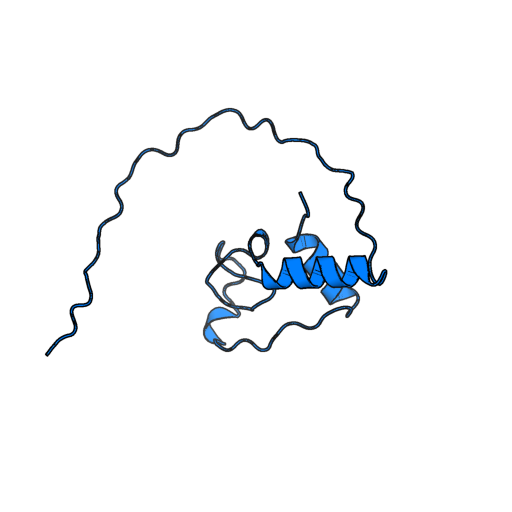 N . PRO A 1 83 ? 0.519 12.905 -25.792 1.00 48.09 83 PRO A N 1
ATOM 653 C CA . PRO A 1 83 ? 1.447 11.846 -26.141 1.00 48.09 83 PRO A CA 1
ATOM 654 C C . PRO A 1 83 ? 1.359 11.608 -27.651 1.00 48.09 83 PRO A C 1
ATOM 656 O O . PRO A 1 83 ? 0.397 11.057 -28.185 1.00 48.09 83 PRO A O 1
ATOM 659 N N . ASN A 1 84 ? 2.399 12.084 -28.328 1.00 52.81 84 ASN A N 1
ATOM 660 C CA . ASN A 1 84 ? 2.708 11.827 -29.724 1.00 52.81 84 ASN A CA 1
ATOM 661 C C . ASN A 1 84 ? 2.584 10.323 -30.035 1.00 52.81 84 ASN A C 1
ATOM 663 O O . ASN A 1 84 ? 3.154 9.464 -29.358 1.00 52.81 84 ASN A O 1
ATOM 667 N N . GLN A 1 85 ? 1.808 10.027 -31.069 1.00 57.69 85 GLN A N 1
ATOM 668 C CA . GLN A 1 85 ? 1.492 8.696 -31.556 1.00 57.69 85 GLN A CA 1
ATOM 669 C C . GLN A 1 85 ? 2.769 8.012 -32.066 1.00 57.69 85 GLN A C 1
ATOM 671 O O . GLN A 1 85 ? 3.249 8.304 -33.160 1.00 57.69 85 GLN A O 1
ATOM 676 N N . LYS A 1 86 ? 3.309 7.043 -31.322 1.00 55.66 86 LYS A N 1
ATOM 677 C CA . LYS A 1 86 ? 4.321 6.115 -31.854 1.00 55.66 86 LYS A CA 1
ATOM 678 C C . LYS A 1 86 ? 3.884 4.667 -31.641 1.00 55.66 86 LYS A C 1
ATOM 680 O O . LYS A 1 86 ? 4.253 4.007 -30.684 1.00 55.66 86 LYS A O 1
ATOM 685 N N . LYS A 1 87 ? 3.013 4.257 -32.570 1.00 42.16 87 LYS A N 1
ATOM 686 C CA . LYS A 1 87 ? 2.814 2.926 -33.171 1.00 42.16 87 LYS A CA 1
ATOM 687 C C . LYS A 1 87 ? 3.174 1.730 -32.276 1.00 42.16 87 LYS A C 1
ATOM 689 O O . LYS A 1 87 ? 4.330 1.349 -32.146 1.00 42.16 87 LYS A O 1
ATOM 694 N N . CYS A 1 88 ? 2.130 1.089 -31.754 1.00 44.34 88 CYS A N 1
ATOM 695 C CA . CYS A 1 88 ? 2.170 -0.280 -31.258 1.00 44.34 88 CYS A CA 1
ATOM 696 C C . CYS A 1 88 ? 2.603 -1.215 -32.402 1.00 44.34 88 CYS A C 1
ATOM 698 O O . CYS A 1 88 ? 1.840 -1.460 -33.339 1.00 44.34 88 CYS A O 1
ATOM 700 N N . SER A 1 89 ? 3.841 -1.706 -32.347 1.00 50.34 89 SER A N 1
ATOM 701 C CA . SER A 1 89 ? 4.292 -2.816 -33.184 1.00 50.34 89 SER A CA 1
ATOM 702 C C . SER A 1 89 ? 3.597 -4.088 -32.710 1.00 50.34 89 SER A C 1
ATOM 704 O O . SER A 1 89 ? 3.889 -4.636 -31.652 1.00 50.34 89 SER A O 1
ATOM 706 N N . ARG A 1 90 ? 2.623 -4.507 -33.510 1.00 55.22 90 ARG A N 1
ATOM 707 C CA . ARG A 1 90 ? 1.804 -5.708 -33.378 1.00 55.22 90 ARG A CA 1
ATOM 708 C C . ARG A 1 90 ? 2.677 -6.962 -33.520 1.00 55.22 90 ARG A C 1
ATOM 710 O O . ARG A 1 90 ? 2.949 -7.388 -34.637 1.00 55.22 90 ARG A O 1
ATOM 717 N N . SER A 1 91 ? 3.109 -7.555 -32.406 1.00 47.56 91 SER A N 1
ATOM 718 C CA . SER A 1 91 ? 3.778 -8.862 -32.397 1.00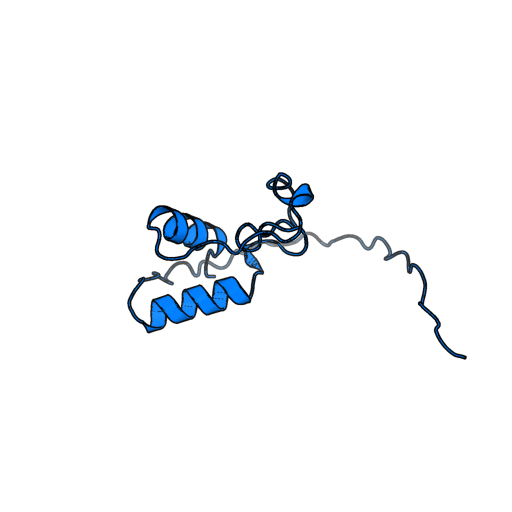 47.56 91 SER A CA 1
ATOM 719 C C . SER A 1 91 ? 2.778 -9.990 -32.109 1.00 47.56 91 SER A C 1
ATOM 7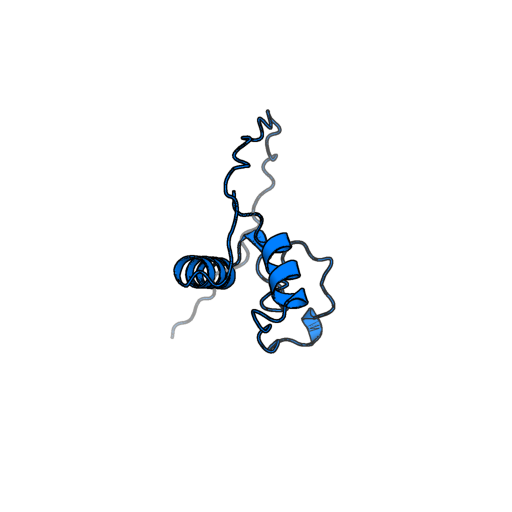21 O O . SER A 1 91 ? 2.422 -10.247 -30.964 1.00 47.56 91 SER A O 1
ATOM 723 N N . THR A 1 92 ? 2.344 -10.602 -33.211 1.00 45.09 92 THR A N 1
ATOM 724 C CA . THR A 1 92 ? 2.070 -12.035 -33.427 1.00 45.09 92 THR A CA 1
ATOM 725 C C . THR A 1 92 ? 1.006 -12.747 -32.577 1.00 45.09 92 THR A C 1
ATOM 727 O O . THR A 1 92 ? 1.164 -13.010 -31.390 1.00 45.09 92 THR A O 1
ATOM 730 N N . PHE A 1 93 ? -0.060 -13.144 -33.275 1.00 48.84 93 PHE A N 1
ATOM 731 C CA . PHE A 1 93 ? -1.081 -14.103 -32.864 1.00 48.84 93 PHE A CA 1
ATOM 732 C C . PHE A 1 93 ? -0.449 -15.469 -32.542 1.00 48.84 93 PHE A C 1
ATOM 734 O O . PHE A 1 93 ? 0.294 -16.008 -33.359 1.00 48.84 93 PHE A O 1
ATOM 741 N N . LEU A 1 94 ? -0.775 -16.044 -31.382 1.00 55.50 94 LEU A N 1
ATOM 742 C CA . LEU A 1 94 ? -0.631 -17.481 -31.140 1.00 55.50 94 LEU A CA 1
ATOM 743 C C . LEU A 1 94 ? -1.809 -18.175 -31.827 1.00 55.50 94 LEU A C 1
ATOM 745 O O . LEU A 1 94 ? -2.959 -17.948 -31.454 1.00 55.50 94 LEU A O 1
ATOM 749 N N . GLN A 1 95 ? -1.524 -18.992 -32.835 1.00 53.25 95 GLN A N 1
ATOM 750 C CA . GLN A 1 95 ? -2.508 -19.861 -33.467 1.00 53.25 95 GLN A CA 1
ATOM 751 C C . GLN A 1 95 ? -2.254 -21.286 -32.965 1.00 53.25 95 GLN A C 1
ATOM 753 O O . GLN A 1 95 ? -1.194 -21.850 -33.220 1.00 53.25 95 GLN A O 1
ATOM 758 N N . PHE A 1 96 ? -3.211 -21.840 -32.219 1.00 49.22 96 PHE A N 1
ATOM 759 C CA . PHE A 1 96 ? -3.275 -23.264 -31.887 1.00 49.22 96 PHE A CA 1
ATOM 760 C C . PHE A 1 96 ? -4.535 -23.864 -32.524 1.00 49.22 96 PHE A C 1
ATOM 762 O O . PHE A 1 96 ? -5.610 -23.273 -32.422 1.00 49.22 96 PHE A O 1
ATOM 769 N N . GLY A 1 97 ? -4.382 -25.035 -33.150 1.00 52.22 97 GLY A N 1
ATOM 770 C CA . GLY A 1 97 ? -5.440 -25.884 -33.720 1.00 52.22 97 GLY A CA 1
ATOM 771 C C . GLY A 1 97 ? -5.077 -26.313 -35.148 1.00 52.22 97 GLY A C 1
ATOM 772 O O . GLY A 1 97 ? -4.838 -25.441 -35.979 1.00 52.22 97 GLY A O 1
ATOM 773 N N . SER A 1 98 ? -4.955 -27.593 -35.509 1.00 54.44 98 SER A N 1
ATOM 774 C CA . SER A 1 98 ? -5.249 -28.879 -34.850 1.00 54.44 98 SER A CA 1
ATOM 775 C C . SER A 1 98 ? -4.125 -29.878 -35.103 1.00 54.44 98 SER A C 1
ATOM 777 O O . SER A 1 98 ? -3.423 -29.714 -36.125 1.00 54.44 98 SER A O 1
#

Organism: Solanum verrucosum (NCBI:txid315347)

Foldseek 3Di:
DPPQVVVVVVCVVVVVDDADDAPCPVQLPVPVDQQAQPRNSHGHHHVVPDPVSVVVVVVCVVVVVDDDDPPPPPDPPPDDDDDDDDDDPDDDDDDDDD